Protein AF-A0A2K1EMW4-F1 (afdb_monomer_lite)

Foldseek 3Di:
DPPPPDQDAAQFWKAFAPDPQCVDPVRPVDIWGFHHGWDDDPNFTWTDTVPDPDTDGPVRIDTDDD

Sequence (66 aa):
MSERTYKLQKGDQVVMYGCYEARKEKYKNKVWTVESESWDLCGSEVVRLEGYSGGFATEYLKRVEA

Structure (mmCIF, N/CA/C/O backbone):
data_AF-A0A2K1EMW4-F1
#
_entry.id   AF-A0A2K1EMW4-F1
#
loop_
_atom_site.group_PDB
_atom_site.id
_atom_site.type_symbol
_atom_site.label_atom_id
_atom_site.label_alt_id
_atom_site.label_comp_id
_atom_site.label_asym_id
_atom_site.label_entity_id
_atom_site.label_seq_id
_atom_site.pdbx_PDB_ins_code
_atom_site.Cartn_x
_atom_site.Cartn_y
_atom_site.Cartn_z
_atom_site.occupancy
_atom_site.B_iso_or_equiv
_atom_site.auth_seq_id
_atom_site.auth_comp_id
_atom_site.auth_asym_id
_atom_site.auth_atom_id
_atom_site.pdbx_PDB_model_num
ATOM 1 N N . MET A 1 1 ? -15.891 -14.406 -15.574 1.00 42.88 1 MET A N 1
ATOM 2 C CA . MET A 1 1 ? -15.43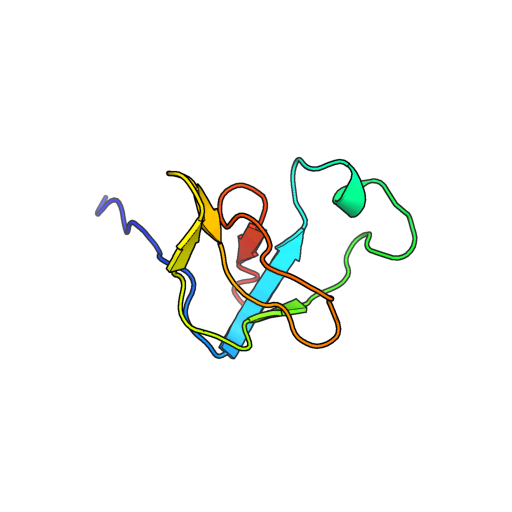8 -13.657 -14.385 1.00 42.88 1 MET A CA 1
ATOM 3 C C . MET A 1 1 ? -14.603 -12.516 -14.911 1.00 42.88 1 MET A C 1
ATOM 5 O O . MET A 1 1 ? -13.600 -12.791 -15.545 1.00 42.88 1 MET A O 1
ATOM 9 N N . SER A 1 2 ? -15.070 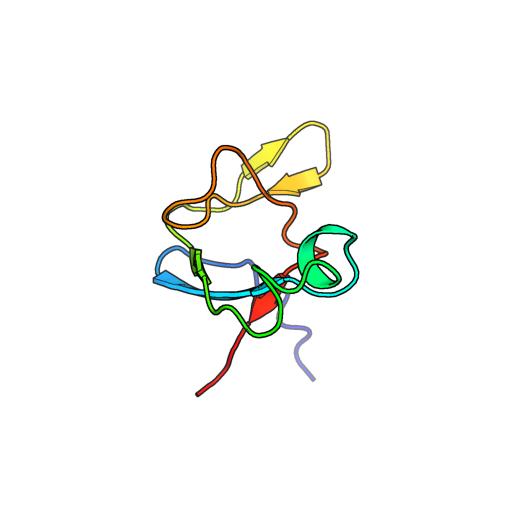-11.273 -14.802 1.00 43.69 2 SER A N 1
ATOM 10 C CA . SER A 1 2 ? -14.282 -10.120 -15.240 1.00 43.69 2 SER A CA 1
ATOM 11 C C . SER A 1 2 ? -12.996 -10.095 -14.418 1.00 43.69 2 SER A C 1
ATOM 13 O O . SER A 1 2 ? -13.070 -9.887 -13.206 1.00 43.69 2 SER A O 1
ATOM 15 N N . GLU A 1 3 ? -11.859 -10.349 -15.058 1.00 47.12 3 GLU A N 1
ATOM 16 C CA . GLU A 1 3 ? -10.529 -10.073 -14.524 1.00 47.12 3 GLU A CA 1
ATOM 17 C C . GLU A 1 3 ? -10.460 -8.567 -14.295 1.00 47.12 3 GLU A C 1
ATOM 19 O O . GLU A 1 3 ? -10.097 -7.785 -15.169 1.00 47.12 3 GLU A O 1
ATOM 24 N N . ARG A 1 4 ? -10.943 -8.129 -13.134 1.00 50.09 4 ARG A N 1
ATOM 25 C CA . ARG A 1 4 ? -10.767 -6.757 -12.703 1.00 50.09 4 ARG A CA 1
ATOM 26 C C . ARG A 1 4 ? -9.282 -6.652 -12.388 1.00 50.09 4 ARG A C 1
ATOM 28 O O . ARG A 1 4 ? -8.844 -7.072 -11.321 1.00 50.09 4 ARG A O 1
ATOM 35 N N . THR A 1 5 ? -8.507 -6.157 -13.346 1.00 52.25 5 THR A N 1
ATOM 36 C CA . THR A 1 5 ? -7.178 -5.590 -13.123 1.00 52.25 5 THR A CA 1
ATOM 37 C C . THR A 1 5 ? -7.367 -4.424 -12.160 1.00 52.25 5 THR A C 1
ATOM 39 O O . THR A 1 5 ? -7.557 -3.275 -12.554 1.00 52.25 5 THR A O 1
ATOM 42 N N . TYR A 1 6 ? -7.455 -4.748 -10.871 1.00 64.12 6 TYR A N 1
ATOM 43 C CA . TYR A 1 6 ? -7.665 -3.785 -9.806 1.00 64.12 6 TYR A CA 1
ATOM 44 C C . TYR A 1 6 ? -6.357 -3.047 -9.584 1.00 64.12 6 TYR A C 1
ATOM 46 O O . TYR A 1 6 ? -5.530 -3.439 -8.764 1.00 64.12 6 TYR A O 1
ATOM 54 N N . LYS A 1 7 ? -6.175 -1.976 -10.354 1.00 80.12 7 LYS A N 1
ATOM 55 C CA . LYS A 1 7 ? -5.194 -0.954 -10.021 1.00 80.12 7 LYS A CA 1
ATOM 56 C C . LYS A 1 7 ? -5.570 -0.363 -8.670 1.00 80.12 7 LYS A C 1
ATOM 58 O O . LYS A 1 7 ? -6.723 0.020 -8.468 1.00 80.12 7 LYS A O 1
ATOM 63 N N . LEU A 1 8 ? -4.600 -0.319 -7.764 1.00 88.81 8 LEU A N 1
ATOM 64 C CA . LEU A 1 8 ? -4.763 0.321 -6.466 1.00 88.81 8 LEU A CA 1
ATOM 65 C C . LEU A 1 8 ? -4.983 1.818 -6.665 1.00 88.81 8 LEU A C 1
ATOM 67 O O . LEU A 1 8 ? -4.247 2.468 -7.410 1.00 88.81 8 LEU A O 1
ATOM 71 N N . GLN A 1 9 ? -5.994 2.357 -5.994 1.00 89.25 9 GLN A N 1
ATOM 72 C CA . GLN A 1 9 ? -6.322 3.773 -6.044 1.00 89.25 9 GLN A CA 1
ATOM 73 C C . GLN A 1 9 ? -6.005 4.444 -4.714 1.00 89.25 9 GLN A C 1
ATOM 75 O O . GLN A 1 9 ? -5.934 3.810 -3.659 1.00 89.25 9 GLN A O 1
ATOM 80 N N . LYS A 1 10 ? -5.841 5.767 -4.757 1.00 92.94 10 LYS A N 1
ATOM 81 C CA . LYS A 1 10 ? -5.701 6.573 -3.549 1.00 92.94 10 LYS A CA 1
ATOM 82 C C . LYS A 1 10 ? -6.891 6.331 -2.613 1.00 92.94 10 LYS A C 1
ATOM 84 O O . LYS A 1 10 ? -8.041 6.459 -3.021 1.00 92.94 10 LYS A O 1
ATOM 89 N N . GLY A 1 11 ? -6.596 6.030 -1.353 1.00 92.50 11 GLY A N 1
ATOM 90 C CA . GLY A 1 11 ? -7.575 5.717 -0.315 1.00 92.50 11 GLY A CA 1
ATOM 91 C C . GLY A 1 11 ? -7.833 4.223 -0.115 1.00 92.50 11 GLY A C 1
ATOM 92 O O . GLY A 1 11 ? -8.440 3.865 0.891 1.00 92.50 11 GLY A O 1
ATOM 93 N N . ASP A 1 12 ? -7.350 3.346 -1.003 1.00 92.44 12 ASP A N 1
ATOM 94 C CA . ASP A 1 12 ? -7.441 1.906 -0.770 1.00 92.44 12 ASP A CA 1
ATOM 95 C C . ASP A 1 12 ? -6.628 1.489 0.458 1.00 92.44 12 ASP A C 1
ATOM 97 O O . ASP A 1 12 ? -5.519 1.973 0.707 1.00 92.44 12 ASP A O 1
ATOM 101 N N . GLN A 1 13 ? -7.183 0.538 1.206 1.00 94.19 13 GLN A N 1
ATOM 102 C CA . GLN A 1 13 ? -6.496 -0.115 2.308 1.00 94.19 13 GLN A CA 1
ATOM 103 C C . GLN A 1 13 ? -5.832 -1.393 1.815 1.00 94.19 13 GLN A C 1
ATOM 105 O O . GLN A 1 13 ? -6.463 -2.237 1.177 1.00 94.19 13 GLN A O 1
ATOM 110 N N . VAL A 1 14 ? -4.549 -1.546 2.118 1.00 93.56 14 VAL A N 1
ATOM 111 C CA . VAL A 1 14 ? -3.730 -2.663 1.650 1.00 93.56 14 VAL A CA 1
ATOM 112 C C . VAL A 1 14 ? -2.863 -3.221 2.767 1.00 93.56 14 VAL A C 1
ATOM 114 O O . VAL A 1 14 ? -2.524 -2.534 3.726 1.00 93.56 14 VAL A O 1
ATOM 117 N N . VAL A 1 15 ? -2.452 -4.472 2.630 1.00 93.81 15 VAL A N 1
ATOM 118 C CA . VAL A 1 15 ? -1.407 -5.093 3.444 1.00 93.81 15 VAL A CA 1
ATOM 119 C C . VAL A 1 15 ? -0.257 -5.514 2.545 1.00 93.81 15 VAL A C 1
ATOM 121 O O . VAL A 1 15 ? -0.463 -5.932 1.404 1.00 93.81 15 VAL A O 1
ATOM 124 N N . MET A 1 16 ? 0.963 -5.427 3.065 1.00 92.56 16 MET A N 1
ATOM 125 C CA . MET A 1 16 ? 2.128 -5.977 2.377 1.00 92.56 16 MET A CA 1
ATOM 126 C C . MET A 1 16 ? 2.036 -7.507 2.369 1.00 92.56 16 MET A C 1
ATOM 128 O O . MET A 1 16 ? 1.799 -8.126 3.408 1.00 92.56 16 MET A O 1
ATOM 132 N N . TYR A 1 17 ? 2.239 -8.118 1.205 1.00 90.38 17 TYR A N 1
ATOM 133 C CA . TYR A 1 17 ? 2.182 -9.562 1.001 1.00 90.38 17 TYR A CA 1
ATOM 134 C C . TYR A 1 17 ? 3.313 -10.022 0.075 1.00 90.38 17 TYR A C 1
ATOM 136 O O . TYR A 1 17 ? 3.701 -9.319 -0.849 1.00 90.38 17 TYR A O 1
ATOM 144 N N . GLY A 1 18 ? 3.866 -11.211 0.322 1.00 86.19 18 GLY A N 1
ATOM 145 C CA . GLY A 1 18 ? 4.859 -11.829 -0.568 1.00 86.19 18 GLY A CA 1
ATOM 146 C C . GLY A 1 18 ? 6.260 -11.194 -0.574 1.00 86.19 18 GLY A C 1
ATOM 147 O O . GLY A 1 18 ? 7.181 -11.818 -1.090 1.00 86.19 18 GLY A O 1
ATOM 148 N N . CYS A 1 19 ? 6.466 -10.026 0.041 1.00 87.81 19 CYS A N 1
ATOM 149 C CA . CYS A 1 19 ? 7.765 -9.346 0.114 1.00 87.81 19 CYS A CA 1
ATOM 150 C C . CYS A 1 19 ? 8.520 -9.580 1.439 1.00 87.81 19 CYS A C 1
ATOM 152 O O . CYS A 1 19 ? 7.990 -10.123 2.414 1.0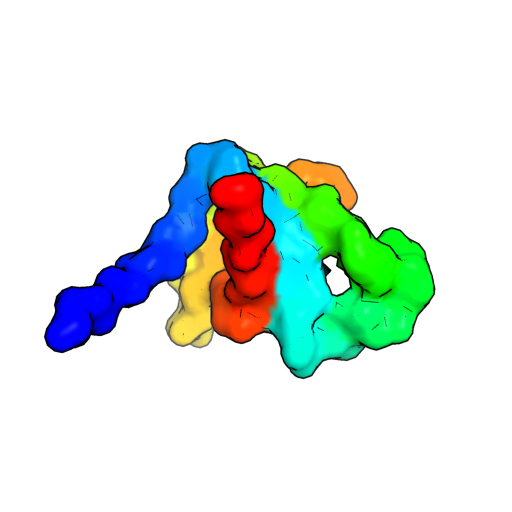0 87.81 19 CYS A O 1
ATOM 154 N N . TYR A 1 20 ? 9.780 -9.135 1.494 1.00 87.56 20 TYR A N 1
ATOM 155 C CA . TYR A 1 20 ? 10.602 -9.195 2.707 1.00 87.56 20 TYR A CA 1
ATOM 156 C C . TYR A 1 20 ? 10.034 -8.317 3.833 1.00 87.56 20 TYR A C 1
ATOM 158 O O . TYR A 1 20 ? 10.014 -8.730 4.991 1.00 87.56 20 TYR A O 1
ATOM 166 N N . GLU A 1 21 ? 9.511 -7.135 3.502 1.00 85.25 21 GLU A N 1
ATOM 167 C CA . GLU A 1 21 ? 8.852 -6.219 4.435 1.00 85.25 21 GLU A CA 1
ATOM 168 C C . GLU A 1 21 ? 7.689 -6.893 5.162 1.00 85.25 21 GLU A C 1
ATOM 170 O O . GLU A 1 21 ? 7.590 -6.752 6.378 1.00 85.25 21 GLU A O 1
ATOM 175 N N . ALA A 1 22 ? 6.875 -7.686 4.458 1.00 87.31 22 ALA A N 1
ATOM 176 C CA . ALA A 1 22 ? 5.738 -8.404 5.033 1.00 87.31 22 ALA A CA 1
ATOM 177 C C . ALA A 1 22 ? 6.147 -9.440 6.097 1.00 87.31 22 ALA A C 1
ATOM 179 O O . ALA A 1 22 ? 5.342 -9.804 6.954 1.00 87.31 22 ALA A O 1
ATOM 180 N N . ARG A 1 23 ? 7.404 -9.911 6.068 1.00 87.94 23 ARG A N 1
ATOM 181 C CA . ARG A 1 23 ? 7.957 -10.839 7.071 1.00 87.94 23 ARG A CA 1
ATOM 182 C C . ARG A 1 23 ? 8.455 -10.126 8.328 1.00 87.94 23 ARG A C 1
ATOM 184 O O . ARG A 1 23 ? 8.655 -10.780 9.347 1.00 87.94 23 ARG A O 1
ATOM 191 N N . LYS A 1 24 ? 8.666 -8.806 8.277 1.00 89.25 24 LYS A N 1
ATOM 192 C CA . LYS A 1 24 ? 9.114 -8.017 9.431 1.00 89.25 24 LYS A CA 1
ATOM 193 C C . LYS A 1 24 ? 7.943 -7.850 10.395 1.00 89.25 24 LYS A C 1
ATOM 195 O O . LYS A 1 24 ? 6.894 -7.343 10.007 1.00 89.25 24 LYS A O 1
ATOM 200 N N . GLU A 1 25 ? 8.139 -8.189 11.667 1.00 89.19 25 GLU A N 1
ATOM 201 C CA . GLU A 1 25 ? 7.081 -8.112 12.689 1.00 89.19 25 GLU A CA 1
ATOM 202 C C . GLU A 1 25 ? 6.431 -6.725 12.773 1.00 89.19 25 GLU A C 1
ATOM 204 O O . GLU A 1 25 ? 5.214 -6.624 12.880 1.00 89.19 25 GLU A O 1
ATOM 209 N N . LYS A 1 26 ? 7.215 -5.654 12.590 1.00 88.44 26 LYS A N 1
ATOM 210 C CA . LYS A 1 26 ? 6.722 -4.265 12.565 1.00 88.44 26 LYS A CA 1
ATOM 211 C C . LYS A 1 26 ? 5.706 -3.943 11.457 1.00 88.44 26 LYS A C 1
ATOM 213 O O . LYS A 1 26 ? 5.026 -2.924 11.546 1.00 88.44 26 LYS A O 1
ATOM 218 N N . TYR A 1 27 ? 5.646 -4.745 10.395 1.00 88.94 27 TYR A N 1
ATOM 219 C CA . TYR A 1 27 ? 4.745 -4.542 9.252 1.00 88.94 27 TYR A CA 1
ATOM 220 C C . TYR A 1 27 ? 3.759 -5.699 9.064 1.00 88.94 27 TYR A C 1
ATOM 222 O O . TYR A 1 27 ? 2.848 -5.606 8.242 1.00 88.94 27 TYR A O 1
ATOM 230 N N . LYS A 1 28 ? 3.912 -6.777 9.836 1.00 85.06 28 LYS A N 1
ATOM 231 C CA . LYS A 1 28 ? 3.021 -7.932 9.806 1.00 85.06 28 LYS A CA 1
ATOM 232 C C . LYS A 1 28 ? 1.610 -7.499 10.198 1.00 85.06 28 LYS A C 1
ATOM 234 O O . LYS A 1 28 ? 1.421 -6.876 11.237 1.00 85.06 28 LYS A O 1
ATOM 239 N N . ASN A 1 29 ? 0.627 -7.834 9.363 1.00 86.06 29 ASN A N 1
ATOM 240 C CA . ASN A 1 29 ? -0.778 -7.434 9.526 1.00 86.06 29 ASN A CA 1
ATOM 241 C C . ASN A 1 29 ? -1.006 -5.912 9.610 1.00 86.06 29 ASN A C 1
ATOM 243 O O . ASN A 1 29 ? -2.090 -5.479 9.995 1.00 86.06 29 ASN A O 1
ATOM 247 N N . LYS A 1 30 ? -0.009 -5.088 9.259 1.00 91.62 30 LYS A N 1
ATOM 248 C CA . LYS A 1 30 ? -0.187 -3.642 9.221 1.00 91.62 30 LYS A CA 1
ATOM 249 C C . LYS A 1 30 ? -0.977 -3.279 7.970 1.00 91.62 30 LYS A C 1
ATOM 251 O O . LYS A 1 30 ? -0.544 -3.575 6.856 1.00 91.62 30 LYS A O 1
ATOM 256 N N . VAL A 1 31 ? -2.111 -2.622 8.183 1.00 94.06 31 VAL A N 1
ATOM 257 C CA . VAL A 1 31 ? -2.902 -2.014 7.117 1.00 94.06 31 VAL A CA 1
ATOM 258 C C . VAL A 1 31 ? -2.289 -0.662 6.775 1.00 94.06 31 VAL A C 1
ATOM 260 O O . VAL A 1 31 ? -1.974 0.136 7.659 1.00 94.06 31 VAL A O 1
ATOM 263 N N . TRP A 1 32 ? -2.097 -0.433 5.486 1.00 94.69 32 TRP A N 1
ATOM 264 C CA . TRP A 1 32 ? -1.578 0.795 4.913 1.00 94.69 32 TRP A CA 1
ATOM 265 C C . TRP A 1 32 ? -2.656 1.445 4.063 1.00 94.69 32 TRP A C 1
ATOM 267 O O . TRP A 1 32 ? -3.411 0.752 3.383 1.00 94.69 32 TRP A O 1
ATOM 277 N N . THR A 1 33 ? -2.685 2.771 4.072 1.00 95.56 33 THR A N 1
ATOM 278 C CA . THR A 1 33 ? -3.538 3.557 3.183 1.00 95.56 33 THR A CA 1
ATOM 279 C C . THR A 1 33 ? -2.713 3.989 1.984 1.00 95.56 33 THR A C 1
ATOM 281 O O . THR A 1 33 ? -1.622 4.541 2.143 1.00 95.56 33 THR A O 1
ATOM 284 N N . VAL A 1 34 ? -3.219 3.743 0.781 1.00 95.06 34 VAL A N 1
ATOM 285 C CA . VAL A 1 34 ? -2.604 4.234 -0.452 1.00 95.06 34 VAL A CA 1
ATOM 286 C C . VAL A 1 34 ? -2.783 5.755 -0.519 1.00 95.06 34 VAL A C 1
ATOM 288 O O . VAL A 1 34 ? -3.909 6.248 -0.560 1.00 95.06 34 VAL A O 1
ATOM 291 N N . GLU A 1 35 ? -1.691 6.522 -0.523 1.00 95.31 35 GLU A N 1
ATOM 292 C CA . GLU A 1 35 ? -1.750 7.997 -0.495 1.00 95.31 35 GLU A CA 1
ATOM 293 C C . GLU A 1 35 ? -1.717 8.640 -1.895 1.00 95.31 35 GLU A C 1
ATOM 295 O O . GLU A 1 35 ? -2.028 9.826 -2.045 1.00 95.31 35 GLU A O 1
ATOM 300 N N . SER A 1 36 ? -1.360 7.873 -2.928 1.00 92.62 36 SER A N 1
ATOM 301 C CA . SER A 1 36 ? -1.168 8.362 -4.295 1.00 92.62 36 SER A CA 1
ATOM 302 C C . SER A 1 36 ? -1.820 7.456 -5.333 1.00 92.62 36 SER A C 1
ATOM 304 O O . SER A 1 36 ? -2.118 6.295 -5.074 1.00 92.62 36 SER A O 1
ATOM 306 N N . GLU A 1 37 ? -1.969 7.969 -6.549 1.00 91.81 37 GLU A N 1
ATOM 307 C CA . GLU A 1 37 ? -2.217 7.119 -7.713 1.00 91.81 37 GLU A CA 1
ATOM 308 C C . GLU A 1 37 ? -0.975 6.270 -8.029 1.00 91.81 37 GLU A C 1
ATOM 310 O O . GLU A 1 37 ? 0.134 6.591 -7.586 1.00 91.81 37 GLU A O 1
ATOM 315 N N . SER A 1 38 ? -1.165 5.171 -8.759 1.00 91.25 38 SER A N 1
ATOM 316 C CA . SER A 1 38 ? -0.083 4.292 -9.203 1.00 91.25 38 SER A CA 1
ATOM 317 C C . SER A 1 38 ? 0.744 4.940 -10.315 1.00 91.25 38 SER A C 1
ATOM 319 O O . SER A 1 38 ? 0.168 5.505 -11.247 1.00 91.25 38 SER A O 1
ATOM 321 N N . TRP A 1 39 ? 2.069 4.805 -10.274 1.00 91.94 39 TRP A N 1
ATOM 322 C CA . TRP A 1 39 ? 2.960 5.248 -11.352 1.00 91.94 39 TRP A CA 1
ATOM 323 C C . TRP A 1 39 ? 3.943 4.150 -11.762 1.00 91.94 39 TRP A C 1
ATOM 325 O O . TRP A 1 39 ? 4.236 3.241 -10.985 1.00 91.94 39 TRP A O 1
ATOM 335 N N . ASP A 1 40 ? 4.445 4.241 -12.994 1.00 92.19 40 ASP A N 1
ATOM 336 C CA . ASP A 1 40 ? 5.514 3.367 -13.474 1.00 92.19 40 ASP A CA 1
ATOM 337 C C . ASP A 1 40 ? 6.863 3.837 -12.924 1.00 92.19 40 ASP A C 1
ATOM 339 O O . ASP A 1 40 ? 7.244 5.003 -13.064 1.00 92.19 40 ASP A O 1
ATOM 343 N N . LEU A 1 41 ? 7.586 2.915 -12.300 1.00 90.12 41 LEU A N 1
ATOM 344 C CA . LEU A 1 41 ? 8.962 3.099 -11.879 1.00 90.12 41 LEU A CA 1
ATOM 345 C C . LEU A 1 41 ? 9.812 1.994 -12.507 1.00 90.12 41 LEU A C 1
ATOM 347 O O . LEU A 1 41 ? 9.920 0.897 -11.964 1.00 90.12 41 LEU A O 1
ATOM 351 N N . CYS A 1 42 ? 10.425 2.303 -13.650 1.00 89.44 42 CYS A N 1
ATOM 352 C CA . CYS A 1 42 ? 11.302 1.391 -14.390 1.00 89.44 42 CYS A CA 1
ATOM 353 C C . CYS A 1 42 ? 10.612 0.080 -14.819 1.00 89.44 42 CYS A C 1
ATOM 355 O O . CYS A 1 42 ? 11.232 -0.982 -14.768 1.00 89.44 42 CYS A O 1
ATOM 357 N N . GLY A 1 43 ? 9.346 0.144 -15.248 1.00 88.69 43 GLY A N 1
ATOM 358 C CA . GLY A 1 43 ? 8.575 -1.033 -15.665 1.00 88.69 43 GLY A CA 1
ATOM 359 C C . GLY A 1 43 ? 7.832 -1.749 -14.533 1.00 88.69 43 GLY A C 1
ATOM 360 O O . GLY A 1 43 ? 7.187 -2.768 -14.782 1.00 88.69 43 GLY A O 1
ATOM 361 N N . SER A 1 44 ? 7.909 -1.238 -13.301 1.00 89.00 44 SER A N 1
ATOM 362 C CA . SER A 1 44 ? 7.134 -1.727 -12.158 1.00 89.00 44 SER A CA 1
ATOM 363 C C . SER A 1 44 ? 6.097 -0.694 -11.728 1.00 89.00 44 SER A C 1
ATOM 365 O O . SER A 1 44 ? 6.430 0.460 -11.459 1.00 89.00 44 SER A O 1
ATOM 367 N N . GLU A 1 45 ? 4.839 -1.116 -11.598 1.00 92.44 45 GLU A N 1
ATOM 368 C CA . GLU A 1 45 ? 3.767 -0.259 -11.087 1.00 92.44 45 GLU A CA 1
ATOM 369 C C . GLU A 1 45 ? 3.864 -0.148 -9.559 1.00 92.44 45 GLU A C 1
ATOM 371 O O . GLU A 1 45 ? 3.750 -1.142 -8.832 1.00 92.44 45 GLU A O 1
ATOM 376 N N . VAL A 1 46 ? 4.063 1.072 -9.063 1.00 94.31 46 VAL A N 1
ATOM 377 C CA . VAL A 1 46 ? 4.265 1.377 -7.642 1.00 94.31 46 VAL A CA 1
ATOM 378 C C . VAL A 1 46 ? 3.247 2.406 -7.143 1.00 94.31 46 VAL A C 1
ATOM 380 O O . VAL A 1 46 ? 2.739 3.220 -7.910 1.00 94.31 46 VAL A O 1
ATOM 383 N N . VAL A 1 47 ? 2.963 2.383 -5.841 1.00 95.12 47 VAL A N 1
ATOM 384 C CA . VAL A 1 47 ? 2.132 3.371 -5.131 1.00 95.12 47 VAL A CA 1
ATOM 385 C C . VAL A 1 47 ? 2.868 3.919 -3.910 1.00 95.12 47 VAL A C 1
ATOM 387 O O . VAL A 1 47 ? 3.804 3.296 -3.409 1.00 95.12 47 VAL A O 1
ATOM 390 N N . ARG A 1 48 ? 2.447 5.076 -3.394 1.00 95.19 48 ARG A N 1
ATOM 391 C CA . ARG A 1 48 ? 2.884 5.555 -2.082 1.00 95.19 48 ARG A CA 1
ATOM 392 C C . ARG A 1 48 ? 1.925 5.051 -1.015 1.00 95.19 48 ARG A C 1
ATOM 394 O O . ARG A 1 48 ? 0.711 5.018 -1.224 1.00 95.19 48 ARG A O 1
ATOM 401 N N . LEU A 1 49 ? 2.484 4.692 0.133 1.00 95.00 49 LEU A N 1
ATOM 402 C CA . LEU A 1 49 ? 1.733 4.279 1.312 1.00 95.00 49 LEU A CA 1
ATOM 403 C C . LEU A 1 49 ? 1.940 5.310 2.413 1.00 95.00 49 LEU A C 1
ATOM 405 O O . LEU A 1 49 ? 3.076 5.709 2.670 1.00 95.00 49 LEU A O 1
ATOM 409 N N . GLU A 1 50 ? 0.863 5.664 3.105 1.00 94.75 50 GLU A N 1
ATOM 410 C CA . GLU A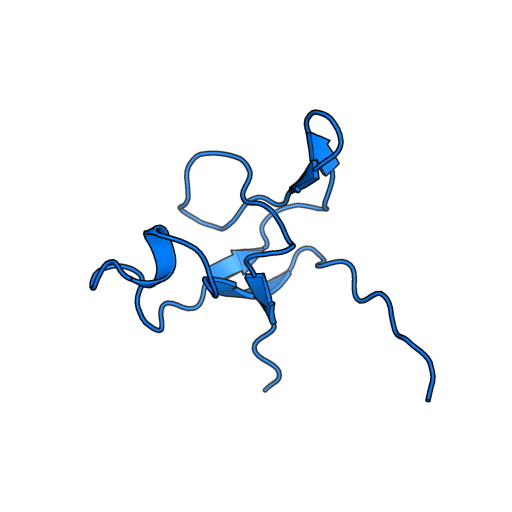 1 50 ? 0.902 6.667 4.164 1.00 94.75 50 GLU A CA 1
ATOM 411 C C . GLU A 1 50 ? 1.910 6.280 5.263 1.00 94.75 50 GLU A C 1
ATOM 413 O O . GLU A 1 50 ? 1.826 5.217 5.891 1.00 94.75 50 GLU A O 1
ATOM 418 N N . GLY A 1 51 ? 2.909 7.141 5.477 1.00 90.50 51 GLY A N 1
ATOM 419 C CA . GLY A 1 51 ? 3.977 6.919 6.456 1.00 90.50 51 GLY A CA 1
ATOM 420 C C . GLY A 1 51 ? 5.064 5.926 6.017 1.00 90.50 51 GLY A C 1
ATOM 421 O O . GLY A 1 51 ? 5.886 5.526 6.846 1.00 90.50 51 GLY A O 1
ATOM 422 N N . TYR A 1 52 ? 5.090 5.519 4.743 1.00 91.00 52 TYR A N 1
ATOM 423 C CA . TYR A 1 52 ? 6.179 4.750 4.141 1.00 91.00 52 TYR A CA 1
ATOM 424 C C . TYR A 1 52 ? 6.977 5.622 3.169 1.00 91.00 52 TYR A C 1
ATOM 426 O O . TYR A 1 52 ? 6.438 6.205 2.231 1.00 91.00 52 TYR A O 1
ATOM 434 N N . SER A 1 53 ? 8.291 5.696 3.365 1.00 88.94 53 SER A N 1
ATOM 435 C CA . SER A 1 53 ? 9.155 6.464 2.471 1.00 88.94 53 SER A CA 1
ATOM 436 C C . SER A 1 53 ? 9.403 5.707 1.166 1.00 88.94 53 SER A C 1
ATOM 438 O O . SER A 1 53 ? 10.063 4.670 1.1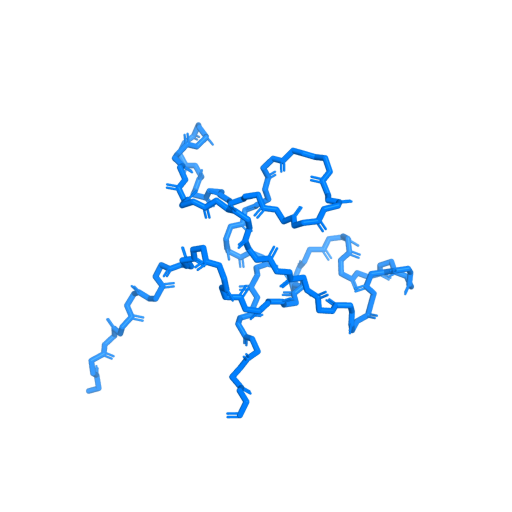64 1.00 88.94 53 SER A O 1
ATOM 440 N N . GLY A 1 54 ? 8.942 6.275 0.051 1.00 89.44 54 GLY A N 1
ATOM 441 C CA . GLY A 1 54 ? 9.206 5.776 -1.301 1.00 89.44 54 GLY A CA 1
ATOM 442 C C . GLY A 1 54 ? 8.003 5.106 -1.967 1.00 89.44 54 GLY A C 1
ATOM 443 O O . GLY A 1 54 ? 6.919 5.020 -1.395 1.00 89.44 54 GLY A O 1
ATOM 444 N N . GLY A 1 55 ? 8.199 4.676 -3.215 1.00 91.75 55 GLY A N 1
ATOM 445 C CA . GLY A 1 55 ? 7.217 3.876 -3.945 1.00 91.75 55 GLY A CA 1
ATOM 446 C C . GLY A 1 55 ? 7.302 2.407 -3.553 1.00 91.75 55 GLY A C 1
ATOM 447 O O . GLY A 1 55 ? 8.395 1.870 -3.379 1.00 91.75 55 GLY A O 1
ATOM 448 N N . PHE A 1 56 ? 6.149 1.766 -3.419 1.00 93.38 56 PHE A N 1
ATOM 449 C CA . PHE A 1 56 ? 6.025 0.354 -3.101 1.00 93.38 56 PHE A CA 1
ATOM 450 C C . PHE A 1 56 ? 5.303 -0.370 -4.234 1.00 93.38 56 PHE A C 1
ATOM 452 O O . PHE A 1 56 ? 4.252 0.085 -4.686 1.00 93.38 56 PHE A O 1
ATOM 459 N N . ALA A 1 57 ? 5.871 -1.480 -4.705 1.00 93.12 57 ALA A N 1
ATOM 460 C CA . ALA A 1 57 ? 5.334 -2.195 -5.855 1.00 93.12 57 ALA A CA 1
ATOM 461 C C . ALA A 1 57 ? 3.975 -2.820 -5.535 1.00 93.12 57 ALA A C 1
ATOM 463 O O . ALA A 1 57 ? 3.801 -3.524 -4.537 1.00 93.12 57 ALA A O 1
ATOM 464 N N . THR A 1 58 ? 3.013 -2.538 -6.407 1.00 91.62 58 THR A N 1
ATOM 465 C CA . THR A 1 58 ? 1.614 -2.960 -6.277 1.00 91.62 58 THR A CA 1
ATOM 466 C C . THR A 1 58 ? 1.460 -4.482 -6.289 1.00 91.62 58 THR A C 1
ATOM 468 O O . THR A 1 58 ? 0.573 -5.002 -5.621 1.00 91.62 58 THR A O 1
ATOM 471 N N . GLU A 1 59 ? 2.375 -5.209 -6.940 1.00 91.31 59 GLU A N 1
ATOM 472 C CA . GLU A 1 59 ? 2.416 -6.680 -6.959 1.00 91.31 59 GLU A CA 1
ATOM 473 C C . GLU A 1 59 ? 2.591 -7.313 -5.562 1.00 91.31 59 GLU A C 1
ATOM 475 O O . GLU A 1 59 ? 2.157 -8.441 -5.331 1.00 91.31 59 GLU A O 1
ATOM 480 N N . TYR A 1 60 ? 3.188 -6.579 -4.613 1.00 92.44 60 TYR A N 1
ATOM 481 C CA . TYR A 1 60 ? 3.394 -7.013 -3.225 1.00 92.44 60 TYR A CA 1
ATOM 482 C C . TYR A 1 60 ? 2.367 -6.413 -2.259 1.00 92.44 60 TYR A C 1
ATOM 484 O O . TYR A 1 60 ? 2.572 -6.416 -1.041 1.00 92.44 60 TYR A O 1
ATOM 492 N N . LEU A 1 61 ? 1.267 -5.871 -2.779 1.00 92.12 61 LEU A N 1
ATOM 493 C CA . LEU A 1 61 ? 0.188 -5.297 -1.991 1.00 92.12 61 LEU A CA 1
ATOM 494 C C . LEU A 1 61 ? -1.096 -6.080 -2.217 1.00 92.12 61 LEU A C 1
ATOM 496 O O . LEU A 1 61 ? -1.510 -6.346 -3.340 1.00 92.12 61 LEU A O 1
ATOM 500 N N . LYS A 1 62 ? -1.757 -6.425 -1.116 1.00 91.38 62 LYS A N 1
ATOM 501 C CA . LYS A 1 62 ? -3.070 -7.056 -1.140 1.00 91.38 62 LYS A CA 1
ATOM 502 C C . LYS A 1 62 ? -4.090 -6.099 -0.551 1.00 91.38 62 LYS A C 1
ATOM 504 O O . LYS A 1 62 ? -3.950 -5.699 0.602 1.00 91.38 62 LYS A O 1
ATOM 509 N N . ARG A 1 63 ? -5.118 -5.757 -1.327 1.00 90.62 63 ARG A N 1
ATOM 510 C CA . ARG A 1 63 ? -6.253 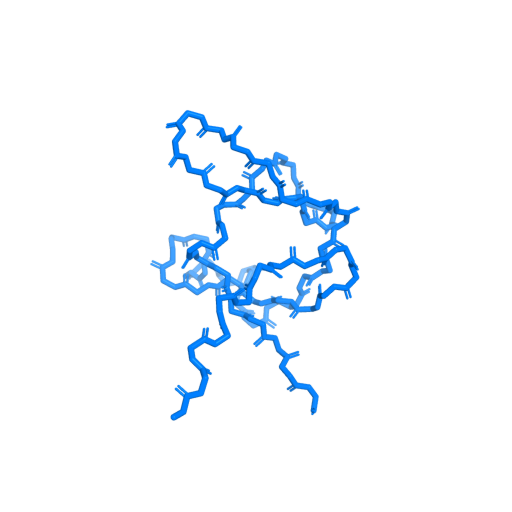-4.969 -0.839 1.00 90.62 63 ARG A CA 1
ATOM 511 C C . ARG A 1 63 ? -6.941 -5.693 0.315 1.00 90.62 63 ARG A C 1
ATOM 513 O O . ARG A 1 63 ? -7.159 -6.904 0.257 1.00 90.62 63 ARG A O 1
ATOM 520 N N . VAL A 1 64 ? -7.268 -4.942 1.355 1.00 89.88 64 VAL A N 1
ATOM 521 C CA . VAL A 1 64 ? -8.147 -5.383 2.431 1.00 89.88 64 VAL A CA 1
ATOM 522 C C . VAL A 1 64 ? -9.547 -4.958 2.015 1.00 89.88 64 VAL A C 1
ATOM 524 O O . VAL A 1 64 ? -9.877 -3.777 2.068 1.00 89.88 64 VAL A O 1
ATOM 527 N N . GLU A 1 65 ? -10.338 -5.897 1.504 1.00 73.62 65 GLU A N 1
ATOM 528 C CA . GLU A 1 65 ? -11.772 -5.656 1.340 1.00 73.62 65 GLU A CA 1
ATOM 529 C C . GLU A 1 65 ? -12.422 -5.797 2.722 1.00 73.62 65 GLU A C 1
ATOM 531 O O . GLU A 1 65 ? -12.109 -6.744 3.449 1.00 73.62 65 GLU A O 1
ATOM 536 N N . ALA A 1 66 ? -13.234 -4.810 3.102 1.00 54.84 66 ALA A N 1
ATOM 537 C CA . ALA A 1 66 ? -14.052 -4.858 4.310 1.00 54.84 66 ALA A CA 1
ATOM 538 C C . ALA A 1 66 ? -15.272 -5.765 4.106 1.00 54.84 66 ALA A C 1
ATOM 540 O O . ALA A 1 66 ? -15.807 -5.777 2.972 1.00 54.84 66 ALA A O 1
#

pLDDT: mean 86.45, std 13.0, range [42.88, 95.56]

Radius of gyration: 11.6 Å; chains: 1; bounding box: 27×22×28 Å

Secondary structure (DSSP, 8-state):
---------TT-EEEE-SSHHHHSGGGTT-EEEB-S--EEETTEEEEEBTT--SEEEGGGEEE---